Protein AF-A0A087THP9-F1 (afdb_monomer_lite)

Organism: Stegodyphus mimosarum (NCBI:txid407821)

Secondary structure (DSSP, 8-state):
-TTTT--TTT----GGGGS-HHHHT-TTIIIIIHHHHHHHHHHHHHHTTT-HHHHHHHHHHHHHHH-TTTT-EEEEEEEEETTEEEEEEEEEETT-SSS-EEEEEEPP-

Structure (mmCIF, N/CA/C/O backbone):
data_AF-A0A087THP9-F1
#
_entry.id   AF-A0A087THP9-F1
#
loop_
_atom_site.group_PDB
_atom_site.id
_atom_site.type_symbol
_atom_site.label_atom_id
_atom_site.label_alt_id
_atom_site.label_comp_id
_atom_site.label_asym_id
_atom_site.label_entity_id
_atom_site.label_seq_id
_atom_site.pdbx_PDB_ins_code
_atom_site.Cartn_x
_atom_site.Cartn_y
_atom_site.Cartn_z
_atom_site.occupancy
_atom_site.B_iso_or_equiv
_atom_site.auth_seq_id
_atom_site.auth_comp_id
_atom_site.auth_asym_id
_atom_site.auth_atom_id
_atom_site.pdbx_PDB_model_num
ATOM 1 N N . MET A 1 1 ? 14.677 5.427 -10.184 1.00 81.50 1 MET A N 1
ATOM 2 C CA . MET A 1 1 ? 15.075 5.102 -11.575 1.00 81.50 1 MET A CA 1
ATOM 3 C C . MET A 1 1 ? 14.476 6.074 -12.586 1.00 81.50 1 MET A C 1
ATOM 5 O O . MET A 1 1 ? 15.247 6.810 -13.182 1.00 81.50 1 MET A O 1
ATOM 9 N N . LEU A 1 2 ? 13.143 6.131 -12.752 1.00 85.44 2 LEU A N 1
ATOM 10 C CA . LEU A 1 2 ? 12.493 6.971 -13.779 1.00 85.44 2 LEU A CA 1
ATOM 11 C C . LEU A 1 2 ? 12.786 8.458 -13.597 1.00 85.44 2 LEU A C 1
ATOM 13 O O . LEU A 1 2 ? 13.212 9.125 -14.532 1.00 85.44 2 LEU A O 1
ATOM 17 N N . GLU A 1 3 ? 12.647 8.942 -12.367 1.00 85.94 3 GLU A N 1
ATOM 18 C CA . GLU A 1 3 ? 12.915 10.339 -12.008 1.00 85.94 3 GLU A CA 1
ATOM 19 C C . GLU A 1 3 ? 14.377 10.744 -12.243 1.00 85.94 3 GLU A C 1
ATOM 21 O O . GLU A 1 3 ? 14.665 11.889 -12.568 1.00 85.94 3 GLU A O 1
ATOM 26 N N . LEU A 1 4 ? 15.298 9.780 -12.150 1.00 85.50 4 LEU A N 1
ATOM 27 C CA . LEU A 1 4 ? 16.731 9.977 -12.377 1.0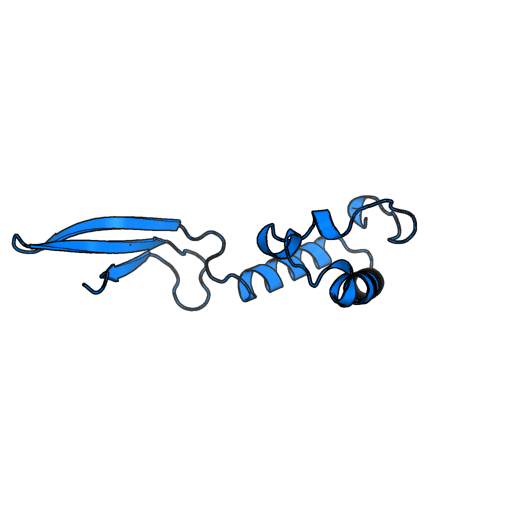0 85.50 4 LEU A CA 1
ATOM 28 C C . LEU A 1 4 ? 17.147 9.689 -13.828 1.00 85.50 4 LEU A C 1
ATOM 30 O O . LEU A 1 4 ? 18.328 9.775 -14.145 1.00 85.50 4 LEU A O 1
ATOM 34 N N . LYS A 1 5 ? 16.203 9.309 -14.702 1.00 83.25 5 LYS A N 1
ATOM 35 C CA . LYS A 1 5 ? 16.455 8.877 -16.090 1.00 83.25 5 LYS A CA 1
ATOM 36 C C . LYS A 1 5 ? 17.483 7.738 -16.208 1.00 83.25 5 LYS A C 1
ATOM 38 O O . LYS A 1 5 ? 18.171 7.614 -17.217 1.00 83.25 5 LYS A O 1
ATOM 43 N N . LEU A 1 6 ? 17.570 6.886 -15.185 1.00 84.38 6 LEU A N 1
ATOM 44 C CA . LEU A 1 6 ? 18.467 5.728 -15.147 1.00 84.38 6 LEU A CA 1
ATOM 45 C C . LEU A 1 6 ? 17.705 4.450 -15.469 1.00 84.38 6 LEU A C 1
ATOM 47 O O . LEU A 1 6 ? 16.608 4.244 -14.954 1.00 84.38 6 LEU A O 1
ATOM 51 N N . SER A 1 7 ? 18.317 3.560 -16.247 1.00 81.06 7 SER A N 1
ATOM 52 C CA . SER A 1 7 ? 17.767 2.225 -16.489 1.00 81.06 7 SER A CA 1
ATOM 53 C C . SER A 1 7 ? 17.888 1.324 -15.245 1.00 81.06 7 SER A C 1
ATOM 55 O O . SER A 1 7 ? 18.771 1.556 -14.406 1.00 81.06 7 SER A O 1
ATOM 57 N N . PRO A 1 8 ? 17.060 0.268 -15.132 1.00 79.50 8 PRO A N 1
ATOM 58 C CA . PRO A 1 8 ? 17.155 -0.699 -14.042 1.00 79.50 8 PRO A CA 1
ATOM 59 C C . PRO A 1 8 ? 18.510 -1.391 -13.942 1.00 79.50 8 PRO A C 1
ATOM 61 O O . PRO A 1 8 ? 18.957 -1.657 -12.832 1.00 79.50 8 PRO A O 1
ATOM 64 N N . ASP A 1 9 ? 19.176 -1.612 -15.074 1.00 79.44 9 ASP A N 1
ATOM 65 C CA . ASP A 1 9 ? 20.460 -2.315 -15.133 1.00 79.44 9 ASP A CA 1
ATOM 66 C C . ASP A 1 9 ? 21.629 -1.414 -14.700 1.00 79.44 9 ASP A C 1
ATOM 68 O O . ASP A 1 9 ? 22.633 -1.881 -14.170 1.00 79.44 9 ASP A O 1
ATOM 72 N N . THR A 1 10 ? 21.490 -0.097 -14.891 1.00 81.88 10 THR A N 1
ATOM 73 C CA . THR A 1 10 ? 22.515 0.893 -14.516 1.00 81.88 10 THR A CA 1
ATOM 74 C C . THR A 1 10 ? 22.449 1.318 -13.053 1.00 81.88 10 THR A C 1
ATOM 76 O O . THR A 1 10 ? 23.441 1.792 -12.500 1.00 81.88 10 THR A O 1
ATOM 79 N N . MET A 1 11 ? 21.286 1.188 -12.412 1.00 79.38 11 MET A N 1
ATOM 80 C CA . MET A 1 11 ? 21.114 1.614 -11.028 1.00 79.38 11 MET A CA 1
ATOM 81 C C . MET A 1 11 ? 21.535 0.484 -10.085 1.00 79.38 11 MET A C 1
ATOM 83 O O . MET A 1 11 ? 20.935 -0.585 -10.072 1.00 79.38 11 MET A O 1
ATOM 87 N N . LYS A 1 12 ? 22.540 0.730 -9.241 1.00 77.94 12 LYS A N 1
ATOM 88 C CA . LYS A 1 12 ? 22.850 -0.168 -8.122 1.00 77.94 12 LYS A CA 1
ATOM 89 C C . LYS A 1 12 ? 21.861 0.103 -6.992 1.00 77.94 12 LYS A C 1
ATOM 91 O O . LYS A 1 12 ? 21.952 1.133 -6.333 1.00 77.94 12 LYS A O 1
ATOM 96 N N . TYR A 1 13 ? 20.910 -0.800 -6.785 1.00 81.75 13 TYR A N 1
ATOM 97 C CA . TYR A 1 13 ? 19.970 -0.747 -5.664 1.00 81.75 13 TYR A CA 1
ATOM 98 C C . TYR A 1 13 ? 19.683 -2.151 -5.137 1.00 81.75 13 TYR A C 1
ATOM 100 O O . TYR A 1 13 ? 19.795 -3.139 -5.866 1.00 81.75 13 TYR A O 1
ATOM 108 N N . ASN A 1 14 ? 19.279 -2.240 -3.871 1.00 82.81 14 ASN A N 1
ATOM 109 C CA . ASN A 1 14 ? 18.783 -3.481 -3.301 1.00 82.81 14 ASN A CA 1
ATOM 110 C C . ASN A 1 14 ? 17.251 -3.495 -3.367 1.00 82.81 14 ASN A C 1
ATOM 112 O O . ASN A 1 14 ? 16.574 -2.710 -2.711 1.00 82.81 14 ASN A O 1
ATOM 116 N N . SER A 1 15 ? 16.686 -4.406 -4.162 1.00 81.50 15 SER A N 1
ATOM 117 C CA . SER A 1 15 ? 15.226 -4.545 -4.307 1.00 81.50 15 SER A CA 1
ATOM 118 C C . SER A 1 15 ? 14.488 -4.796 -2.982 1.00 81.50 15 SER A C 1
ATOM 120 O O . SER A 1 15 ? 13.324 -4.427 -2.858 1.00 81.50 15 SER A O 1
ATOM 122 N N . ARG A 1 16 ? 15.170 -5.359 -1.974 1.00 84.81 16 ARG A N 1
ATOM 123 C CA . ARG A 1 16 ? 14.601 -5.626 -0.646 1.00 84.81 16 ARG A CA 1
ATOM 124 C C . ARG A 1 16 ? 14.306 -4.347 0.136 1.00 84.81 16 ARG A C 1
ATOM 126 O O . ARG A 1 16 ? 13.455 -4.370 1.021 1.00 84.81 16 ARG A O 1
ATOM 133 N N . ASP A 1 17 ? 14.963 -3.236 -0.190 1.00 87.19 17 ASP A N 1
ATOM 134 C CA . ASP A 1 17 ? 14.785 -1.969 0.524 1.00 87.19 17 ASP A CA 1
ATOM 135 C C . ASP A 1 17 ? 13.373 -1.403 0.337 1.00 87.19 17 ASP A C 1
ATOM 137 O O . ASP A 1 17 ? 12.839 -0.781 1.256 1.00 87.19 17 ASP A O 1
ATOM 141 N N . PHE A 1 18 ? 12.749 -1.710 -0.803 1.00 87.31 18 PHE A N 1
ATOM 142 C CA . PHE A 1 18 ? 11.439 -1.211 -1.225 1.00 87.31 18 PHE A CA 1
ATOM 143 C C . PHE A 1 18 ? 10.260 -2.091 -0.786 1.00 87.31 18 PHE A C 1
ATOM 145 O O . PHE A 1 18 ? 9.124 -1.822 -1.165 1.00 87.31 18 PHE A O 1
ATOM 152 N N . LEU A 1 19 ? 10.509 -3.155 -0.018 1.00 87.69 19 LEU A N 1
ATOM 153 C CA . LEU A 1 19 ? 9.454 -4.041 0.473 1.00 87.69 19 LEU A CA 1
ATOM 154 C C . LEU A 1 19 ? 8.952 -3.631 1.862 1.00 87.69 19 LEU A C 1
ATOM 156 O O . LEU A 1 19 ? 9.725 -3.080 2.646 1.00 87.69 19 LEU A O 1
ATOM 160 N N . PRO A 1 20 ? 7.702 -3.976 2.212 1.00 87.62 20 PRO A N 1
ATOM 161 C CA . PRO A 1 20 ? 7.218 -3.946 3.589 1.00 87.62 20 PRO A CA 1
ATOM 162 C C . PRO A 1 20 ? 8.125 -4.733 4.541 1.00 87.62 20 PRO A C 1
ATOM 164 O O . PRO A 1 20 ? 8.706 -5.758 4.167 1.00 87.62 20 PRO A O 1
ATOM 167 N N . GLN A 1 21 ? 8.236 -4.268 5.784 1.00 87.06 21 GLN A N 1
ATOM 168 C CA . GLN A 1 21 ? 9.148 -4.817 6.792 1.00 87.06 21 GLN A CA 1
ATOM 169 C C . GLN A 1 21 ? 8.879 -6.302 7.078 1.00 87.06 21 GLN A C 1
ATOM 171 O O . GLN A 1 21 ? 9.806 -7.089 7.290 1.00 87.06 21 GLN A O 1
ATOM 176 N N . GLU A 1 22 ? 7.611 -6.687 7.028 1.00 84.19 22 GLU A N 1
ATOM 177 C CA . GLU A 1 22 ? 7.100 -8.041 7.210 1.00 84.19 22 GLU A CA 1
ATOM 178 C C . GLU A 1 22 ? 7.642 -8.970 6.118 1.00 84.19 22 GLU A C 1
ATOM 180 O O . GLU A 1 22 ? 8.112 -10.072 6.399 1.00 84.19 22 GLU A O 1
ATOM 185 N N . LEU A 1 23 ? 7.668 -8.491 4.869 1.00 82.88 23 LEU A N 1
ATOM 186 C CA . LEU A 1 23 ? 8.183 -9.245 3.727 1.00 82.88 23 LEU A CA 1
ATOM 187 C C . LEU A 1 23 ? 9.707 -9.279 3.696 1.00 82.88 23 LEU A C 1
ATOM 189 O O . LEU A 1 23 ? 10.282 -10.280 3.264 1.00 82.88 23 LEU A O 1
ATOM 193 N N . LYS A 1 24 ? 10.382 -8.244 4.217 1.00 84.44 24 LYS A N 1
ATOM 194 C CA . LYS A 1 24 ? 11.847 -8.253 4.325 1.00 84.44 24 LYS A CA 1
ATOM 195 C C . LYS A 1 24 ? 12.345 -9.417 5.167 1.00 84.44 24 LYS A C 1
ATOM 197 O O . LYS A 1 24 ? 13.458 -9.854 4.925 1.00 84.44 24 LYS A O 1
ATOM 202 N N . ARG A 1 25 ? 11.589 -9.917 6.144 1.00 82.75 25 ARG A N 1
ATOM 203 C CA . ARG A 1 25 ? 12.015 -11.030 7.015 1.00 82.75 25 ARG A CA 1
ATOM 204 C C . ARG A 1 25 ? 11.641 -12.410 6.471 1.00 82.75 25 ARG A C 1
ATOM 206 O O . ARG A 1 25 ? 11.965 -13.409 7.104 1.00 82.75 25 ARG A O 1
ATOM 213 N N . SER A 1 26 ? 10.976 -12.473 5.318 1.00 81.94 26 SER A N 1
ATOM 214 C CA . SER A 1 26 ? 10.481 -13.732 4.773 1.00 81.94 26 SER A CA 1
ATOM 215 C C . SER A 1 26 ? 11.630 -14.659 4.345 1.00 81.94 26 SER A C 1
ATOM 217 O O . SER A 1 26 ? 12.484 -14.240 3.557 1.00 81.94 26 SER A O 1
ATOM 219 N N . PRO A 1 27 ? 11.633 -15.935 4.778 1.00 81.31 27 PRO A N 1
ATOM 220 C CA . PRO A 1 27 ? 12.625 -16.922 4.345 1.00 81.31 27 PRO A CA 1
ATOM 221 C C . PRO A 1 27 ? 12.482 -17.296 2.860 1.00 81.31 27 PRO A C 1
ATOM 223 O O . PRO A 1 27 ? 13.366 -17.928 2.289 1.00 81.31 27 PRO A O 1
ATOM 226 N N . LEU A 1 28 ? 11.382 -16.900 2.209 1.00 82.94 28 LEU A N 1
ATOM 227 C CA . LEU A 1 28 ? 11.119 -17.178 0.793 1.00 82.94 28 LEU A CA 1
ATOM 228 C C . LEU A 1 28 ? 11.872 -16.235 -0.159 1.00 82.94 28 LEU A C 1
ATOM 230 O O . LEU A 1 28 ? 11.848 -16.442 -1.374 1.00 82.94 28 LEU A O 1
ATOM 234 N N . TRP A 1 29 ? 12.523 -15.197 0.374 1.00 81.69 29 TRP A N 1
ATOM 235 C CA . TRP A 1 29 ? 13.144 -14.138 -0.415 1.00 81.69 29 TRP A CA 1
ATOM 236 C C . TRP A 1 29 ? 14.178 -14.659 -1.418 1.00 81.69 29 TRP A C 1
ATOM 238 O O . TRP A 1 29 ? 14.022 -14.456 -2.625 1.00 81.69 29 TRP A O 1
ATOM 248 N N . ASP A 1 30 ? 15.197 -15.356 -0.914 1.00 79.06 30 ASP A N 1
ATOM 249 C CA . ASP A 1 30 ? 16.366 -15.747 -1.705 1.00 79.06 30 ASP A CA 1
ATOM 250 C C . ASP A 1 30 ? 16.060 -16.860 -2.715 1.00 79.06 30 ASP A C 1
ATOM 252 O O . ASP A 1 30 ? 16.696 -16.918 -3.763 1.00 79.06 30 ASP A O 1
ATOM 256 N N . ASN A 1 31 ? 15.046 -17.688 -2.442 1.00 79.69 31 ASN A N 1
ATOM 257 C CA . ASN A 1 31 ? 14.745 -18.871 -3.253 1.00 79.69 31 ASN A CA 1
ATOM 258 C C . ASN A 1 31 ? 13.582 -18.676 -4.235 1.00 79.69 31 ASN A C 1
ATOM 260 O O . ASN A 1 31 ? 13.544 -19.34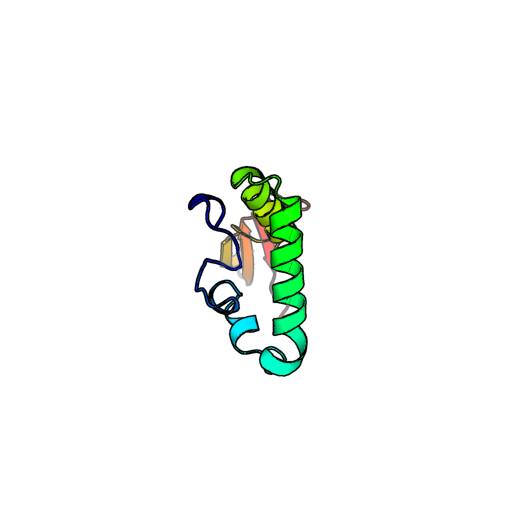7 -5.262 1.00 79.69 31 ASN A O 1
ATOM 264 N N . PHE A 1 32 ? 12.623 -17.789 -3.939 1.00 83.62 32 PHE A N 1
ATOM 265 C CA . PHE A 1 32 ? 11.380 -17.706 -4.720 1.00 83.62 32 PHE A CA 1
ATOM 266 C C . PHE A 1 32 ? 11.009 -16.305 -5.183 1.00 83.62 32 PHE A C 1
ATOM 268 O O . PHE A 1 32 ? 10.358 -16.171 -6.215 1.00 83.62 32 PHE A O 1
ATOM 275 N N . LEU A 1 33 ? 11.379 -15.257 -4.447 1.00 82.75 33 LEU A N 1
ATOM 276 C CA . LEU A 1 33 ? 10.869 -13.912 -4.730 1.00 82.75 33 LEU A CA 1
ATOM 277 C C . LEU A 1 33 ? 11.849 -13.062 -5.532 1.00 82.75 33 LEU A C 1
ATOM 279 O O . LEU A 1 33 ? 11.408 -12.268 -6.363 1.00 82.75 33 LEU A O 1
ATOM 283 N N . ARG A 1 34 ? 13.158 -13.243 -5.332 1.00 84.25 34 ARG A N 1
ATOM 284 C CA . ARG A 1 34 ? 14.190 -12.393 -5.939 1.00 84.25 34 ARG A CA 1
ATOM 285 C C . ARG A 1 34 ? 14.103 -12.336 -7.468 1.00 84.25 34 ARG A C 1
ATOM 287 O O . ARG A 1 34 ? 13.944 -11.250 -8.028 1.00 84.25 34 ARG A O 1
ATOM 294 N N . ASP A 1 35 ? 14.165 -13.482 -8.142 1.00 87.06 35 ASP A N 1
ATOM 295 C CA . ASP A 1 35 ? 14.207 -13.526 -9.609 1.00 87.06 35 ASP A CA 1
ATOM 296 C C . ASP A 1 35 ? 12.878 -13.108 -10.261 1.00 87.06 35 ASP A C 1
ATOM 298 O O . ASP A 1 35 ? 12.899 -12.307 -11.207 1.00 87.06 35 ASP A O 1
ATOM 302 N N . PRO A 1 36 ? 11.700 -13.575 -9.791 1.00 88.56 36 PRO A N 1
ATOM 303 C CA . PRO A 1 36 ? 10.429 -13.097 -10.323 1.00 88.56 36 PRO A CA 1
ATOM 304 C C . PRO A 1 36 ? 10.229 -11.599 -10.114 1.00 88.56 36 PRO A C 1
ATOM 306 O O . PRO A 1 36 ? 9.708 -10.936 -11.015 1.00 88.56 36 PRO A O 1
ATOM 309 N N . LEU A 1 37 ? 10.674 -11.055 -8.976 1.00 87.19 37 LEU A N 1
ATOM 310 C CA . LEU A 1 37 ? 10.584 -9.627 -8.695 1.00 87.19 37 LEU A CA 1
ATOM 311 C C . LEU A 1 37 ? 11.474 -8.823 -9.642 1.00 87.19 37 LEU A C 1
ATOM 313 O O . LEU A 1 37 ? 10.993 -7.865 -10.239 1.00 87.19 37 LEU A O 1
ATOM 317 N N . GLN A 1 38 ? 12.727 -9.230 -9.858 1.00 85.75 38 GLN A N 1
ATOM 318 C CA . GLN A 1 38 ? 13.599 -8.566 -10.833 1.00 85.75 38 GLN A CA 1
ATOM 319 C C . GLN A 1 38 ? 12.970 -8.562 -12.232 1.00 85.75 38 GLN A C 1
ATOM 321 O O . GLN A 1 38 ? 12.855 -7.509 -12.860 1.00 85.75 38 GLN A O 1
ATOM 326 N N . LYS A 1 39 ? 12.447 -9.709 -12.688 1.00 88.50 39 LYS A N 1
ATOM 327 C CA . LYS A 1 39 ? 11.723 -9.799 -13.968 1.00 88.50 39 LYS A CA 1
ATOM 328 C C . LYS A 1 39 ? 10.473 -8.916 -13.991 1.00 88.50 39 LYS A C 1
ATOM 330 O O . LYS A 1 39 ? 10.129 -8.364 -15.036 1.00 88.50 39 LYS A O 1
ATOM 335 N N . ALA A 1 40 ? 9.753 -8.797 -12.878 1.00 88.12 40 ALA A N 1
ATOM 336 C CA . ALA A 1 40 ? 8.594 -7.916 -12.763 1.00 88.12 40 ALA A CA 1
ATOM 337 C C . ALA A 1 40 ? 8.996 -6.437 -12.849 1.00 88.12 40 ALA A C 1
ATOM 339 O O . ALA A 1 40 ? 8.368 -5.701 -13.605 1.00 88.12 40 ALA A O 1
ATOM 340 N N . VAL A 1 41 ? 10.075 -6.022 -12.180 1.00 87.56 41 VAL A N 1
ATOM 341 C CA . VAL A 1 41 ? 10.604 -4.651 -12.240 1.00 87.56 41 VAL A CA 1
ATOM 342 C C . VAL A 1 41 ? 11.050 -4.299 -13.658 1.00 87.56 41 VAL A C 1
ATOM 344 O O . VAL A 1 41 ? 10.650 -3.259 -14.177 1.00 87.56 41 VAL A O 1
ATOM 347 N N . SER A 1 42 ? 11.792 -5.177 -14.340 1.00 86.56 42 SER A N 1
ATOM 348 C CA . SER A 1 42 ? 12.199 -4.942 -15.733 1.00 86.56 42 SER A CA 1
ATOM 349 C C . SER A 1 42 ? 10.998 -4.852 -16.684 1.00 86.56 42 SER A C 1
ATOM 351 O O . SER A 1 42 ? 10.996 -4.029 -17.602 1.00 86.56 42 SER A O 1
ATOM 353 N N . ARG A 1 43 ? 9.950 -5.663 -16.471 1.00 88.94 43 ARG A N 1
ATOM 354 C CA . ARG A 1 43 ? 8.692 -5.574 -17.239 1.00 88.94 43 ARG A CA 1
ATOM 355 C C . ARG A 1 43 ? 7.940 -4.274 -16.948 1.00 88.94 43 ARG A C 1
ATOM 357 O O . ARG A 1 43 ? 7.533 -3.590 -17.883 1.00 88.94 43 ARG A O 1
ATOM 364 N N . GLY A 1 44 ? 7.805 -3.910 -15.675 1.00 87.25 44 GLY A N 1
ATOM 365 C CA . GLY A 1 44 ? 7.174 -2.666 -15.239 1.00 87.25 44 GLY A CA 1
ATOM 366 C C . GLY A 1 44 ? 7.885 -1.437 -15.798 1.00 87.25 44 GLY A C 1
ATOM 367 O O . GLY A 1 44 ? 7.231 -0.535 -16.311 1.00 87.25 44 GLY A O 1
ATOM 368 N N . TRP A 1 45 ? 9.221 -1.443 -15.814 1.00 86.31 45 TRP A N 1
ATOM 369 C CA . TRP A 1 45 ? 10.021 -0.384 -16.422 1.00 86.31 45 TRP A CA 1
ATOM 370 C C . TRP A 1 45 ? 9.675 -0.171 -17.898 1.00 86.31 45 TRP A C 1
ATOM 372 O O . TRP A 1 45 ? 9.378 0.952 -18.300 1.00 86.31 45 TRP A O 1
ATOM 382 N N . LYS A 1 46 ? 9.646 -1.243 -18.699 1.00 86.56 46 LYS A N 1
ATOM 383 C CA . LYS A 1 46 ? 9.297 -1.167 -20.130 1.00 86.56 46 LYS A CA 1
ATOM 384 C C . LYS A 1 46 ? 7.871 -0.652 -20.346 1.00 86.56 46 LYS A C 1
ATOM 386 O O . LYS A 1 46 ? 7.639 0.155 -21.240 1.00 86.56 46 LYS A O 1
ATOM 391 N N . ASN A 1 47 ? 6.937 -1.066 -19.492 1.00 86.75 47 ASN A N 1
ATOM 392 C CA . ASN A 1 47 ? 5.527 -0.685 -19.589 1.00 86.75 47 ASN A CA 1
ATOM 393 C C . ASN A 1 47 ? 5.221 0.705 -19.009 1.00 86.75 47 ASN A C 1
ATOM 395 O O . ASN A 1 47 ? 4.154 1.251 -19.278 1.00 86.75 47 ASN A O 1
ATOM 399 N N . SER A 1 48 ? 6.144 1.300 -18.249 1.00 82.00 48 SER A N 1
ATOM 400 C CA . SER A 1 48 ? 5.936 2.587 -17.572 1.00 82.00 48 SER A CA 1
ATOM 401 C C . SER A 1 48 ? 5.829 3.788 -18.516 1.00 82.00 48 SER A C 1
ATOM 403 O O . SER A 1 48 ? 5.559 4.895 -18.059 1.00 82.00 48 SER A O 1
ATOM 405 N N . ARG A 1 49 ? 6.099 3.605 -19.821 1.00 82.56 49 ARG A N 1
ATOM 406 C CA . ARG A 1 49 ? 6.245 4.690 -20.816 1.00 82.56 49 ARG A CA 1
ATOM 407 C C . ARG A 1 49 ? 7.247 5.767 -20.388 1.00 82.56 49 ARG A C 1
ATOM 409 O O . ARG A 1 49 ? 7.155 6.911 -20.814 1.00 82.56 49 ARG A O 1
ATOM 416 N N . GLN A 1 50 ? 8.175 5.393 -19.510 1.00 82.12 50 GLN A N 1
ATOM 417 C CA . GLN A 1 50 ? 9.103 6.291 -18.837 1.00 82.12 50 GLN A CA 1
ATOM 418 C C . GLN A 1 50 ? 8.440 7.451 -18.068 1.00 82.12 50 GLN A C 1
ATOM 420 O O . GLN A 1 50 ? 9.075 8.472 -17.814 1.00 82.12 50 GLN A O 1
ATOM 425 N N . ASN A 1 51 ? 7.176 7.292 -17.668 1.00 89.25 51 ASN A N 1
ATOM 426 C CA . ASN A 1 51 ? 6.424 8.311 -16.953 1.00 89.25 51 ASN A CA 1
ATOM 427 C C . ASN A 1 51 ? 6.392 7.988 -15.444 1.00 89.25 51 ASN A C 1
ATOM 429 O O . ASN A 1 51 ? 5.731 7.025 -15.046 1.00 89.25 51 ASN A O 1
ATOM 433 N N . PRO A 1 52 ? 7.088 8.765 -14.592 1.00 90.50 52 PRO A N 1
ATOM 434 C CA . PRO A 1 52 ? 7.103 8.522 -13.152 1.00 90.50 52 PRO A CA 1
ATOM 435 C C . PRO A 1 52 ? 5.729 8.724 -12.505 1.00 90.50 52 PRO A C 1
ATOM 437 O O . PRO A 1 52 ? 5.373 7.954 -11.617 1.00 90.50 52 PRO A O 1
ATOM 440 N N . GLU A 1 53 ? 4.938 9.691 -12.972 1.00 92.06 53 GLU A N 1
ATOM 441 C CA . GLU A 1 53 ? 3.612 9.981 -12.412 1.00 92.06 53 GLU A CA 1
ATOM 442 C C . GLU A 1 53 ? 2.637 8.833 -12.668 1.00 92.06 53 GLU A C 1
ATOM 444 O O . GLU A 1 53 ? 1.945 8.394 -11.755 1.00 92.06 53 GLU A O 1
ATOM 449 N N . PHE A 1 54 ? 2.684 8.239 -13.863 1.00 90.88 54 PHE A N 1
ATOM 450 C CA . PHE A 1 54 ? 1.909 7.035 -14.168 1.00 90.88 54 PHE A CA 1
ATOM 451 C C . PHE A 1 54 ? 2.243 5.871 -13.219 1.00 90.88 54 PHE A C 1
ATOM 453 O O . PHE A 1 54 ? 1.355 5.151 -12.763 1.00 90.88 54 PHE A O 1
ATOM 460 N N . VAL A 1 55 ? 3.527 5.672 -12.903 1.00 91.31 55 VAL A N 1
ATOM 461 C CA . VAL A 1 55 ? 3.946 4.602 -11.984 1.00 91.31 55 VAL A CA 1
ATOM 462 C C . VAL A 1 55 ? 3.498 4.891 -10.554 1.00 91.31 55 VAL A C 1
ATOM 464 O O . VAL A 1 55 ? 3.031 3.972 -9.884 1.00 91.31 55 VAL A O 1
ATOM 467 N N . LYS A 1 56 ? 3.594 6.144 -10.092 1.00 93.19 56 LYS A N 1
ATOM 468 C CA . LYS A 1 56 ? 3.108 6.558 -8.765 1.00 93.19 56 LYS A CA 1
ATOM 469 C C . LYS A 1 56 ? 1.604 6.357 -8.630 1.00 93.19 56 LYS A C 1
ATOM 471 O O . LYS A 1 56 ? 1.158 5.784 -7.641 1.00 93.19 56 LYS A O 1
ATOM 476 N N . GLU A 1 57 ? 0.836 6.766 -9.635 1.00 92.50 57 GLU A N 1
ATOM 477 C CA . GLU A 1 57 ? -0.615 6.590 -9.658 1.00 92.50 57 GLU A CA 1
ATOM 478 C C . GLU A 1 57 ? -0.988 5.106 -9.569 1.00 92.50 57 GLU A C 1
ATOM 480 O O . GLU A 1 57 ? -1.792 4.710 -8.724 1.00 92.50 57 GLU A O 1
ATOM 485 N N . LYS A 1 58 ? -0.339 4.250 -10.371 1.00 91.31 58 LYS A N 1
ATOM 486 C CA . LYS A 1 58 ? -0.570 2.800 -10.315 1.00 91.31 58 LYS A CA 1
ATOM 487 C C . LYS A 1 58 ? -0.138 2.170 -8.999 1.00 91.31 58 LYS A C 1
ATOM 489 O O . LYS A 1 58 ? -0.817 1.260 -8.529 1.00 91.31 58 LYS A O 1
ATOM 494 N N . TYR A 1 59 ? 0.942 2.656 -8.396 1.00 91.38 59 TYR A N 1
ATOM 495 C CA . TYR A 1 59 ? 1.368 2.215 -7.074 1.00 91.38 59 TYR A CA 1
ATOM 496 C C . TYR A 1 59 ? 0.320 2.550 -6.007 1.00 91.38 59 TYR A C 1
ATOM 498 O O . TYR A 1 59 ? -0.073 1.666 -5.253 1.00 91.38 59 TYR A O 1
ATOM 506 N N . LEU A 1 60 ? -0.175 3.791 -5.969 1.00 90.62 60 LEU A N 1
ATOM 507 C CA . LEU A 1 60 ? -1.203 4.208 -5.009 1.00 90.62 60 LEU A CA 1
ATOM 508 C C . LEU A 1 60 ? -2.516 3.448 -5.209 1.00 90.62 60 LEU A C 1
ATOM 510 O O . LEU A 1 60 ? -3.129 3.017 -4.234 1.00 90.62 60 LEU A O 1
ATOM 514 N N . GLN A 1 61 ? -2.917 3.220 -6.461 1.00 89.75 61 GLN A N 1
ATOM 515 C CA . GLN A 1 61 ? -4.089 2.408 -6.779 1.00 89.75 61 GLN A CA 1
ATOM 516 C C . GLN A 1 61 ? -3.949 0.990 -6.200 1.00 89.75 61 GLN A C 1
ATOM 518 O O . GLN A 1 61 ? -4.796 0.546 -5.435 1.00 89.75 61 GLN A O 1
ATOM 523 N N . GLN A 1 62 ? -2.836 0.305 -6.474 1.00 90.94 62 GLN A N 1
ATOM 524 C CA . GLN A 1 62 ? -2.608 -1.042 -5.938 1.00 90.94 62 GLN A CA 1
ATOM 525 C C . GLN A 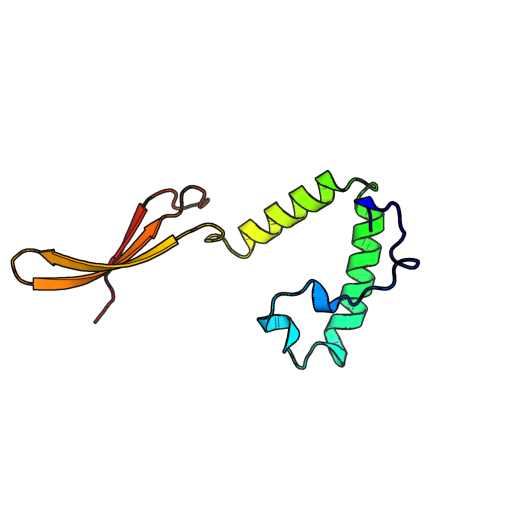1 62 ? -2.475 -1.060 -4.412 1.00 90.94 62 GLN A C 1
ATOM 527 O O . GLN A 1 62 ? -2.922 -2.005 -3.767 1.00 90.94 62 GLN A O 1
ATOM 532 N N . LEU A 1 63 ? -1.864 -0.030 -3.825 1.00 89.12 63 LEU A N 1
ATOM 533 C CA . LEU A 1 63 ? -1.726 0.091 -2.378 1.00 89.12 63 LEU A CA 1
ATOM 534 C C . LEU A 1 63 ? -3.091 0.215 -1.698 1.00 89.12 63 LEU A C 1
ATOM 536 O O . LEU A 1 63 ? -3.330 -0.464 -0.706 1.00 89.12 63 LEU A O 1
ATOM 540 N N . THR A 1 64 ? -3.975 1.057 -2.233 1.00 86.31 64 THR A N 1
ATOM 541 C CA . THR A 1 64 ? -5.325 1.259 -1.684 1.00 86.31 64 THR A CA 1
ATOM 542 C C . THR A 1 64 ? -6.217 0.031 -1.862 1.00 86.31 64 THR A C 1
ATOM 544 O O . THR A 1 64 ? -7.023 -0.256 -0.982 1.00 86.31 64 THR A O 1
ATOM 547 N N . ASP A 1 65 ? -6.015 -0.754 -2.923 1.00 87.44 65 ASP A N 1
ATOM 548 C CA . ASP A 1 65 ? -6.683 -2.050 -3.092 1.00 87.44 65 ASP A CA 1
ATOM 549 C C . ASP A 1 65 ? -6.185 -3.100 -2.077 1.00 87.44 65 ASP A C 1
ATOM 551 O O . ASP A 1 65 ? -6.976 -3.869 -1.529 1.00 87.44 65 ASP A O 1
ATOM 555 N N . LEU A 1 66 ? -4.871 -3.144 -1.814 1.00 89.31 66 LEU A N 1
ATOM 556 C CA . LEU A 1 66 ? -4.251 -4.098 -0.881 1.00 89.31 66 LEU A CA 1
ATOM 557 C C . LEU A 1 66 ? -4.485 -3.742 0.589 1.00 89.31 66 LEU A C 1
ATOM 559 O O . LEU A 1 66 ? -4.616 -4.631 1.430 1.00 89.31 66 LEU A O 1
ATOM 563 N N . VAL A 1 67 ? -4.498 -2.448 0.904 1.00 88.25 67 VAL A N 1
ATOM 564 C CA . VAL A 1 67 ? -4.660 -1.911 2.255 1.00 88.25 67 VAL A CA 1
ATOM 565 C C . VAL A 1 67 ? -5.768 -0.851 2.217 1.00 88.25 67 VAL A C 1
ATOM 567 O O . VAL A 1 67 ? -5.477 0.345 2.183 1.00 88.25 67 VAL A O 1
ATOM 570 N N . PRO A 1 68 ? -7.051 -1.265 2.239 1.00 83.12 68 PRO A N 1
ATOM 571 C CA . PRO A 1 68 ? -8.192 -0.346 2.134 1.00 83.12 68 PRO A CA 1
ATOM 572 C C . PRO A 1 68 ? -8.277 0.671 3.273 1.00 83.12 68 PRO A C 1
ATOM 574 O O . PRO A 1 68 ? -8.852 1.745 3.115 1.00 83.12 68 PRO A O 1
ATOM 577 N N . ASP A 1 69 ? -7.687 0.335 4.420 1.00 85.44 69 ASP A N 1
ATOM 578 C CA . ASP A 1 69 ? -7.618 1.207 5.588 1.00 85.44 69 ASP A CA 1
ATOM 579 C C . ASP A 1 69 ? -6.357 2.104 5.577 1.00 85.44 69 ASP A C 1
ATOM 581 O O . ASP A 1 69 ? -6.042 2.742 6.580 1.00 85.44 69 ASP A O 1
ATOM 585 N N . TYR A 1 70 ? -5.615 2.192 4.465 1.00 86.25 70 TYR A N 1
ATOM 586 C CA . TYR A 1 70 ? -4.473 3.103 4.350 1.00 86.25 70 TYR A CA 1
ATOM 587 C C . TYR A 1 70 ? -4.915 4.560 4.558 1.00 86.25 70 TYR A C 1
ATOM 589 O O . TYR A 1 70 ? -5.837 5.046 3.905 1.00 86.25 70 TYR A O 1
ATOM 597 N N . GLY A 1 71 ? -4.264 5.259 5.493 1.00 86.19 71 GLY A N 1
ATOM 598 C CA . GLY A 1 71 ? -4.661 6.609 5.911 1.00 86.19 71 GLY A CA 1
ATOM 599 C C . GLY A 1 71 ? -5.880 6.653 6.839 1.00 86.19 71 GLY A C 1
ATOM 600 O O . GLY A 1 71 ? -6.418 7.732 7.071 1.00 86.19 71 GLY A O 1
ATOM 601 N N . SER A 1 72 ? -6.325 5.504 7.358 1.00 91.38 72 SER A N 1
ATOM 602 C CA . SER A 1 72 ? -7.334 5.444 8.415 1.00 91.38 72 SER A CA 1
ATOM 603 C C . SER A 1 72 ? -6.700 5.501 9.798 1.00 91.38 72 SER A C 1
ATOM 605 O O . SER A 1 72 ? -5.591 5.013 10.015 1.00 91.38 72 SER A O 1
ATOM 607 N N . GLU A 1 73 ? -7.452 6.034 10.751 1.00 93.56 73 GLU A N 1
ATOM 608 C CA . GLU A 1 73 ? -7.060 6.125 12.154 1.00 93.56 73 GLU A CA 1
ATOM 609 C C . GLU A 1 73 ? -7.999 5.282 13.010 1.00 93.56 73 GLU A C 1
ATOM 611 O O . GLU A 1 73 ? -9.205 5.231 12.758 1.00 93.56 73 GLU A O 1
ATOM 616 N N . VAL A 1 74 ? -7.453 4.611 14.022 1.00 93.75 74 VAL A N 1
ATOM 617 C CA . VAL A 1 74 ? -8.208 3.709 14.893 1.00 93.75 74 VAL A CA 1
ATOM 618 C C . VAL A 1 74 ? -7.960 4.079 16.350 1.00 93.75 74 VAL A C 1
ATOM 620 O O . VAL A 1 74 ? -6.820 4.102 16.806 1.00 93.75 74 VAL A O 1
ATOM 623 N N . TYR A 1 75 ? -9.043 4.336 17.077 1.00 94.69 75 TYR A N 1
ATOM 624 C CA . TYR A 1 75 ? -9.047 4.803 18.455 1.00 94.69 75 TYR A CA 1
ATOM 625 C C . TYR A 1 75 ? -9.806 3.808 19.342 1.00 94.69 75 TYR A C 1
ATOM 627 O O . TYR A 1 75 ? -11.031 3.698 19.222 1.00 94.69 75 TYR A O 1
ATOM 635 N N . PRO A 1 76 ? -9.120 3.067 20.228 1.00 94.31 76 PRO A N 1
ATOM 636 C CA . PRO A 1 76 ? -9.789 2.322 21.285 1.00 94.31 76 PRO A CA 1
ATOM 637 C C . PRO A 1 76 ? -10.305 3.312 22.336 1.00 94.31 76 PRO A C 1
ATOM 639 O O . PRO A 1 76 ? -9.542 4.131 22.846 1.00 94.31 76 PRO A O 1
ATOM 642 N N . VAL A 1 77 ? -11.599 3.264 22.643 1.00 94.31 77 VAL A N 1
ATOM 643 C CA . VAL A 1 77 ? -12.240 4.161 23.612 1.00 94.31 77 VAL A CA 1
ATOM 644 C C . VAL A 1 77 ? -13.230 3.397 24.487 1.00 94.31 77 VAL A C 1
ATOM 646 O O . VAL A 1 77 ? -13.706 2.318 24.133 1.00 94.31 77 VAL A O 1
ATOM 649 N N . LEU A 1 78 ? -13.550 3.986 25.635 1.00 94.12 78 LEU A N 1
ATOM 650 C CA . LEU A 1 78 ? -14.597 3.518 26.533 1.00 94.12 78 LEU A CA 1
ATOM 651 C C . LEU A 1 78 ? -15.810 4.429 26.381 1.00 94.12 78 LEU A C 1
ATOM 653 O O . LEU A 1 78 ? -15.662 5.652 26.412 1.00 94.12 78 LEU A O 1
ATOM 657 N N . ILE A 1 79 ? -16.993 3.842 26.232 1.00 92.38 79 ILE A N 1
ATOM 658 C CA . ILE A 1 79 ? -18.257 4.581 26.261 1.00 92.38 79 ILE A CA 1
ATOM 659 C C . ILE A 1 79 ? -19.077 4.146 27.470 1.00 92.38 79 ILE A C 1
ATOM 661 O O . ILE A 1 79 ? -19.137 2.959 27.784 1.00 92.38 79 ILE A O 1
ATOM 665 N N . ASP A 1 80 ? -19.693 5.113 28.141 1.00 92.44 80 ASP A N 1
ATOM 666 C CA . ASP A 1 80 ? -20.691 4.868 29.178 1.00 92.44 80 ASP A CA 1
ATOM 667 C C . ASP A 1 80 ? -22.079 5.017 28.556 1.00 92.44 80 ASP A C 1
ATOM 669 O O . ASP A 1 80 ? -22.416 6.076 28.022 1.00 92.44 80 ASP A O 1
ATOM 673 N N . ASP A 1 81 ? -22.860 3.941 28.603 1.00 87.12 81 ASP A N 1
ATOM 674 C CA . ASP A 1 81 ? -24.266 3.951 28.220 1.00 87.12 81 ASP A CA 1
ATOM 675 C C . ASP A 1 81 ? -25.099 3.301 29.330 1.00 87.12 81 ASP A C 1
ATOM 677 O O . ASP A 1 81 ? -25.042 2.090 29.573 1.00 87.12 81 ASP A O 1
ATOM 681 N N . GLY A 1 82 ? -25.847 4.137 30.054 1.00 83.69 82 GLY A N 1
ATOM 682 C CA . GLY A 1 82 ? -26.718 3.704 31.145 1.00 83.69 82 GLY A CA 1
ATOM 683 C C . GLY A 1 82 ? -25.983 3.126 32.361 1.00 83.69 82 GLY A C 1
ATOM 684 O O . GLY A 1 82 ? -26.534 2.250 33.030 1.00 83.69 82 GLY A O 1
ATOM 685 N N . GLY A 1 83 ? -24.753 3.572 32.647 1.00 88.00 83 GLY A N 1
ATOM 686 C CA . GLY A 1 83 ? -23.942 3.096 33.773 1.00 88.00 83 GLY A CA 1
ATOM 687 C C . GLY A 1 83 ? -23.179 1.801 33.485 1.00 88.00 83 GLY A C 1
ATOM 688 O O . GLY A 1 83 ? -22.587 1.215 34.395 1.00 88.00 83 GLY A O 1
ATOM 689 N N . LYS A 1 84 ? -23.199 1.330 32.233 1.00 88.25 84 LYS A N 1
ATOM 690 C CA . LYS A 1 84 ? -22.368 0.226 31.751 1.00 88.25 84 LYS A CA 1
ATOM 691 C C . LYS A 1 84 ? -21.285 0.782 30.842 1.00 88.25 84 LYS A C 1
ATOM 693 O O . LYS A 1 84 ? -21.573 1.491 29.882 1.00 88.25 84 LYS A O 1
ATOM 698 N N . VAL A 1 85 ? -20.045 0.407 31.139 1.00 90.69 85 VAL A N 1
ATOM 699 C CA . VAL A 1 85 ? -18.880 0.783 30.340 1.00 90.69 85 VAL A CA 1
ATOM 700 C C . VAL A 1 85 ? -18.649 -0.272 29.263 1.00 90.69 85 VAL A C 1
ATOM 702 O O . VAL A 1 85 ? -18.523 -1.456 29.575 1.00 90.69 85 VAL A O 1
ATOM 705 N N . TYR A 1 86 ? -18.574 0.164 28.009 1.00 90.31 86 TYR A N 1
ATOM 706 C CA . TYR A 1 86 ? -18.271 -0.685 26.862 1.00 90.31 86 TYR A CA 1
ATOM 707 C C . TYR A 1 86 ? -16.953 -0.270 26.218 1.00 90.31 86 TYR A C 1
ATOM 709 O O . TYR A 1 86 ? -16.715 0.911 25.963 1.00 90.31 86 TYR A O 1
ATOM 717 N N . GLU A 1 87 ? -16.129 -1.260 25.889 1.00 94.06 87 GLU A N 1
ATOM 718 C CA . GLU A 1 87 ? -14.960 -1.075 25.036 1.00 94.06 87 GLU A CA 1
ATOM 719 C C . GLU A 1 87 ? -15.391 -1.044 23.573 1.00 94.06 87 GLU A C 1
ATOM 721 O O . GLU A 1 87 ? -15.965 -1.997 23.031 1.00 94.06 87 GLU A O 1
ATOM 726 N N . VAL A 1 88 ? -15.109 0.076 22.915 1.00 94.50 88 VAL A N 1
ATOM 727 C CA . VAL A 1 88 ? -15.401 0.261 21.499 1.00 94.50 88 VAL A CA 1
ATOM 728 C C . VAL A 1 88 ? -14.168 0.754 20.760 1.00 94.50 88 VAL A C 1
ATOM 730 O O . VAL A 1 88 ? -13.241 1.338 21.309 1.00 94.50 88 VAL A O 1
ATOM 733 N N . THR A 1 89 ? -14.144 0.486 19.466 1.00 95.44 89 THR A N 1
ATOM 734 C CA . THR A 1 89 ? -13.110 0.936 18.547 1.00 95.44 89 THR A CA 1
ATOM 735 C C . THR A 1 89 ? -13.742 1.894 17.551 1.00 95.44 89 THR A C 1
ATOM 737 O O . THR A 1 89 ? -14.644 1.509 16.801 1.00 95.44 89 THR A O 1
ATOM 740 N N . LEU A 1 90 ? -13.275 3.139 17.549 1.00 93.81 90 LEU A N 1
ATOM 741 C CA . LEU A 1 90 ? -13.636 4.145 16.559 1.00 93.81 90 LEU A CA 1
ATOM 742 C C . LEU A 1 90 ? -12.618 4.102 15.422 1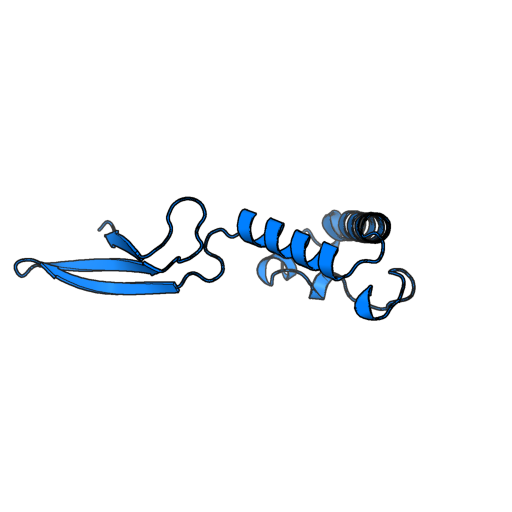.00 93.81 90 LEU A C 1
ATOM 744 O O . LEU A 1 90 ? -11.426 4.244 15.660 1.00 93.81 90 LEU A O 1
ATOM 748 N N . ALA A 1 91 ? -13.075 3.905 14.192 1.00 94.06 91 ALA A N 1
ATOM 749 C CA . ALA A 1 91 ? -12.246 3.935 12.99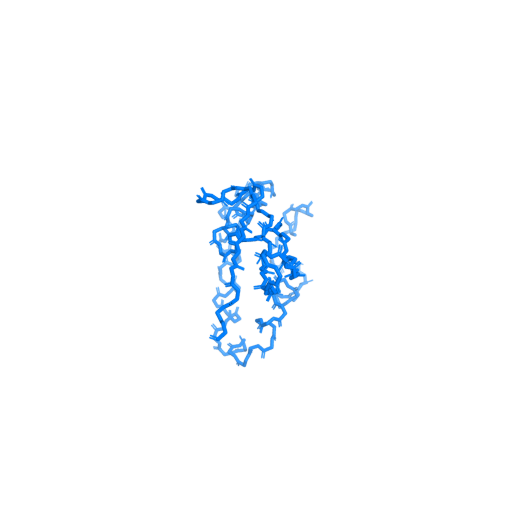6 1.00 94.06 91 ALA A CA 1
ATOM 750 C C . ALA A 1 91 ? -12.664 5.112 12.110 1.00 94.06 91 ALA A C 1
ATOM 752 O O . ALA A 1 91 ? -13.811 5.170 11.663 1.00 94.06 91 ALA A O 1
ATOM 753 N N . VAL A 1 92 ? -11.741 6.036 11.859 1.00 94.19 92 VAL A N 1
ATOM 754 C CA . VAL A 1 92 ? -11.918 7.176 10.956 1.00 94.19 92 VAL A CA 1
ATOM 755 C C . VAL A 1 92 ? -11.262 6.828 9.628 1.00 94.19 92 VAL A C 1
ATOM 757 O O . VAL A 1 92 ? -10.043 6.705 9.548 1.00 94.19 92 VAL A O 1
ATOM 760 N N . SER A 1 93 ? -12.072 6.667 8.586 1.00 92.12 93 SER A N 1
ATOM 761 C CA . SER A 1 93 ? -11.616 6.259 7.256 1.00 92.12 93 SER A CA 1
ATOM 762 C C . SER A 1 93 ? -12.259 7.144 6.177 1.00 92.12 93 SER A C 1
ATOM 764 O O . SER A 1 93 ? -13.222 6.720 5.536 1.00 92.12 93 SER A O 1
ATOM 766 N N . PRO A 1 94 ? -11.780 8.382 5.944 1.00 87.19 94 PRO A N 1
ATOM 767 C CA . PRO A 1 94 ? -12.459 9.337 5.058 1.00 87.19 94 PRO A CA 1
ATOM 768 C C . PRO A 1 94 ? -12.588 8.854 3.608 1.00 87.19 94 PRO A C 1
ATOM 770 O O . PRO A 1 94 ? -13.578 9.151 2.946 1.00 87.19 94 PRO A O 1
ATOM 773 N N . TYR A 1 95 ? -11.604 8.084 3.135 1.00 83.12 95 TYR A N 1
ATOM 774 C CA . TYR A 1 95 ? -11.478 7.667 1.734 1.00 83.12 95 TYR A CA 1
ATOM 775 C C . TYR A 1 95 ? -11.730 6.170 1.506 1.00 83.12 95 TYR A C 1
ATOM 777 O O . TYR A 1 95 ? -11.413 5.651 0.438 1.00 83.12 95 TYR A O 1
ATOM 785 N N . HIS A 1 96 ? -12.278 5.450 2.489 1.00 83.44 96 HIS A N 1
ATOM 786 C CA . HIS A 1 96 ? -12.551 4.023 2.320 1.00 83.44 96 HIS A CA 1
ATOM 787 C C . HIS A 1 96 ? -13.625 3.817 1.245 1.00 83.44 96 HIS A C 1
ATOM 789 O O . HIS A 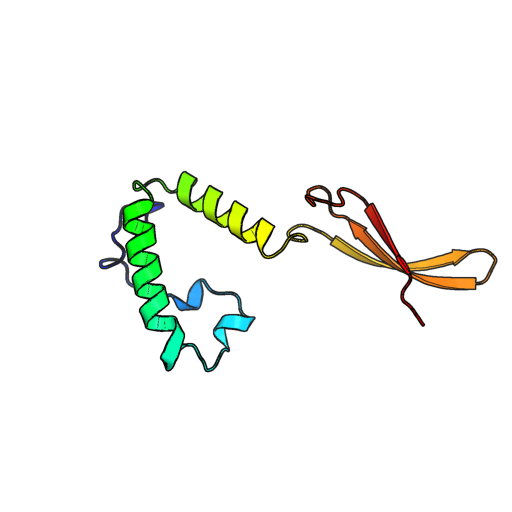1 96 ? -14.723 4.359 1.336 1.00 83.44 96 HIS A O 1
ATOM 795 N N . SER A 1 97 ? -13.330 2.968 0.260 1.00 80.69 97 SER A N 1
ATOM 796 C CA . SER A 1 97 ? -14.172 2.756 -0.929 1.00 80.69 97 SER A CA 1
ATOM 797 C C . SER A 1 97 ? -15.597 2.285 -0.615 1.00 80.69 97 SER A C 1
ATOM 799 O O . SER A 1 97 ? -16.548 2.719 -1.255 1.00 80.69 97 SER A O 1
ATOM 801 N N . VAL A 1 98 ? -15.741 1.395 0.373 1.00 85.44 98 VAL A N 1
ATOM 802 C CA . VAL A 1 98 ? -17.038 0.838 0.799 1.00 85.44 98 VAL A CA 1
ATOM 803 C C . VAL A 1 98 ? -17.655 1.552 2.009 1.00 85.44 98 VAL A C 1
ATOM 805 O O . VAL A 1 98 ? -18.870 1.718 2.060 1.00 85.44 98 VAL A O 1
ATOM 808 N N . TYR A 1 99 ? -16.851 1.965 2.995 1.00 85.75 99 TYR A N 1
ATOM 809 C CA . TYR A 1 99 ? -17.352 2.508 4.262 1.00 85.75 99 TYR A CA 1
ATOM 810 C C . TYR A 1 99 ? -16.655 3.824 4.649 1.00 85.75 99 TYR A C 1
ATOM 812 O O . TYR A 1 99 ? -15.871 3.836 5.605 1.00 85.75 99 TYR A O 1
ATOM 820 N N . PRO A 1 100 ? -16.903 4.919 3.913 1.00 89.38 100 PRO A N 1
ATOM 821 C CA . PRO A 1 100 ? -16.276 6.202 4.194 1.00 89.38 100 PRO A CA 1
ATOM 822 C C . PRO A 1 100 ? -16.793 6.813 5.506 1.00 89.38 100 PRO A C 1
ATOM 824 O O . PRO A 1 100 ? -17.964 6.672 5.860 1.00 89.38 100 PRO A O 1
ATOM 827 N N . GLY A 1 101 ? -15.923 7.540 6.205 1.00 91.00 101 GLY A N 1
ATOM 828 C CA . GLY A 1 101 ? -16.265 8.306 7.406 1.00 91.00 101 GLY A CA 1
ATOM 829 C C . GLY A 1 101 ? -15.925 7.600 8.721 1.00 91.00 101 GLY A C 1
ATOM 830 O O . GLY A 1 101 ? -14.932 6.878 8.813 1.00 91.00 101 GLY A O 1
ATOM 831 N N . LEU A 1 102 ? -16.716 7.868 9.765 1.00 93.19 102 LEU A N 1
ATOM 832 C CA . LEU A 1 102 ? -16.513 7.332 11.114 1.00 93.19 102 LEU A CA 1
ATOM 833 C C . LEU A 1 102 ? -17.295 6.027 11.302 1.00 93.19 102 LEU A C 1
ATOM 835 O O . LEU A 1 102 ? -18.499 5.968 11.058 1.00 93.19 102 LEU A O 1
ATOM 839 N N . ARG A 1 103 ? -16.619 4.994 11.805 1.00 92.31 103 ARG A N 1
ATOM 840 C CA . ARG A 1 103 ? -17.211 3.700 12.158 1.00 92.31 103 ARG A CA 1
ATOM 841 C C . ARG A 1 103 ? -16.954 3.396 13.624 1.00 92.31 103 ARG A C 1
ATOM 843 O O . ARG A 1 103 ? -15.829 3.532 14.084 1.00 92.31 103 ARG A O 1
ATOM 850 N N . MET A 1 104 ? -17.967 2.911 14.331 1.00 92.94 104 MET A N 1
ATOM 851 C CA . MET A 1 104 ? -17.829 2.397 15.693 1.00 92.94 104 MET A CA 1
ATOM 852 C C . MET A 1 104 ? -18.022 0.883 15.689 1.00 92.94 104 MET A C 1
ATOM 854 O O . MET A 1 104 ? -18.962 0.374 15.076 1.00 92.94 104 MET A O 1
ATOM 858 N N . ARG A 1 105 ? -17.136 0.155 16.368 1.00 91.19 105 ARG A N 1
ATOM 859 C CA . ARG A 1 105 ? -17.245 -1.293 16.568 1.00 91.19 105 ARG A CA 1
ATOM 860 C C . ARG A 1 105 ? -17.130 -1.616 18.049 1.00 91.19 105 ARG A C 1
ATOM 862 O O . ARG A 1 105 ? -16.134 -1.263 18.666 1.00 91.19 105 ARG A O 1
ATOM 869 N N . PHE A 1 106 ? -18.118 -2.311 18.597 1.00 89.38 106 PHE A N 1
ATOM 870 C CA . PHE A 1 106 ? -18.022 -2.877 19.940 1.00 89.38 106 PHE A CA 1
ATOM 871 C C . PHE A 1 106 ? -17.022 -4.030 19.941 1.00 89.38 106 PHE A C 1
ATOM 873 O O . PHE A 1 106 ? -17.061 -4.878 19.041 1.00 89.38 106 PHE A O 1
ATOM 880 N N . GLN A 1 107 ? -16.135 -4.072 20.934 1.00 82.12 107 GLN A N 1
ATOM 881 C CA . GLN A 1 107 ? -15.334 -5.266 21.162 1.00 82.12 107 GLN A CA 1
ATOM 882 C C . GLN A 1 107 ? -16.253 -6.344 21.745 1.00 82.12 107 GLN A C 1
ATOM 884 O O . GLN A 1 107 ? -16.981 -6.103 22.707 1.00 82.12 107 GLN A O 1
ATOM 889 N N . ARG A 1 108 ? -16.302 -7.519 21.105 1.00 63.97 108 ARG A N 1
ATOM 890 C CA . ARG A 1 108 ? -17.031 -8.661 21.667 1.00 63.97 108 ARG A CA 1
ATOM 891 C C . ARG A 1 108 ? -16.237 -9.172 22.868 1.00 63.97 108 ARG A C 1
ATOM 893 O O . ARG A 1 108 ? -15.098 -9.594 22.683 1.00 63.97 108 ARG A O 1
ATOM 900 N N . SER A 1 109 ? -16.857 -9.102 24.044 1.00 54.59 109 SER A N 1
ATOM 901 C CA . SER A 1 109 ? -16.444 -9.788 25.274 1.00 54.59 109 SER A CA 1
ATOM 902 C C . SER A 1 109 ? -16.516 -11.301 25.121 1.00 54.59 109 SER A C 1
ATOM 904 O O . SER A 1 109 ? -17.538 -11.748 24.543 1.00 54.59 109 SER A O 1
#

Sequence (109 aa):
MLELKLSPDTMKYNSRDFLPQELKRSPLWDNFLRDPLQKAVSRGWKNSRQNPEFVKEKYLQQLTDLVPDYGSEVYPVLIDDGGKVYEVTLAVSPYHSVYPGLRMRFQRS

Foldseek 3Di:
DLVVVDDPVRDDDDPLVPDDPVVNPDPCCPPPPPPVVSVVVNVCCVVVVSDPVSVVVVVVVVVCVVCVCVVKDKDFDWDDDPNDIFTKIWIARCPRPPDHGIDIGTDDD

InterPro domains:
  IPR000299 FERM domain [PS50057] (1-109)

pLDDT: mean 86.74, std 5.81, range [54.59, 95.44]

Radius of gyration: 20.79 Å; chains: 1; bounding box: 50×29×55 Å